Protein AF-A0A9P7AS11-F1 (afdb_monomer)

Secondary structure (DSSP, 8-state):
-HHHHHHHHHHHHHHHHHHHHHHHHHSPPPP-TT--SPPS-HHHHHH-GGGGTPPP------HHHHHHHHHHH--TT-TTS-SS-HHHHHHHHHHHHHTT-PPP-TTTHHHHHHHHHHHHHHHTTSS-THHHHHS---PPP-------GGGTT--S------

Foldseek 3Di:
DVLLCLLQPVVVVVVVVVVVVVVQQQDWDPDDPPDPAFGDRNVVCVVCVVVGPDDDPDDDDDVVVVVVVCVVPPNPPDCVPVSDPPVVVVVLVVQCVVVVVDDDDPVCSVVSSVSSVVVVVVVCVPPDPPVVVVVPDPPPDPPPPPPDPVPPPDDPDPDPDD

Structure (mmCIF, N/CA/C/O backbone):
data_AF-A0A9P7AS11-F1
#
_entry.id   AF-A0A9P7AS11-F1
#
loop_
_atom_site.group_PDB
_atom_site.id
_atom_site.type_symbol
_atom_site.label_atom_id
_atom_site.label_alt_id
_atom_site.label_comp_id
_atom_site.label_asym_id
_atom_site.label_entity_id
_atom_site.label_seq_id
_atom_site.pdbx_PDB_ins_code
_atom_site.Cartn_x
_atom_site.Cartn_y
_atom_site.Cartn_z
_atom_site.occupancy
_atom_site.B_iso_or_equiv
_atom_site.auth_seq_id
_atom_site.auth_comp_id
_atom_site.auth_asym_id
_atom_site.auth_atom_id
_atom_site.pdbx_PDB_model_num
ATOM 1 N N . THR A 1 1 ? -12.913 6.065 14.992 1.00 54.09 1 THR A N 1
ATOM 2 C CA . THR A 1 1 ? -13.175 5.133 13.881 1.00 54.09 1 THR A CA 1
ATOM 3 C C . THR A 1 1 ? -12.149 5.228 12.759 1.00 54.09 1 THR A C 1
ATOM 5 O O . THR A 1 1 ? -11.859 4.192 12.175 1.00 54.09 1 THR A O 1
ATOM 8 N N . SER A 1 2 ? -11.552 6.400 12.488 1.00 74.81 2 SER A N 1
ATOM 9 C CA . SER A 1 2 ? -10.567 6.592 11.403 1.00 74.81 2 SER A CA 1
ATOM 10 C C . SER A 1 2 ? -9.267 5.772 11.554 1.00 74.81 2 SER A C 1
ATOM 12 O O . SER A 1 2 ? -8.857 5.121 10.599 1.00 74.81 2 SER A O 1
ATOM 14 N N . TYR A 1 3 ? -8.649 5.707 12.745 1.00 84.75 3 TYR A N 1
ATOM 15 C CA . TYR A 1 3 ? -7.336 5.048 12.908 1.00 84.75 3 TYR A CA 1
ATOM 16 C C . TYR A 1 3 ? -7.355 3.522 12.775 1.00 84.75 3 TYR A C 1
ATOM 18 O O . TYR A 1 3 ? -6.501 2.982 12.083 1.00 84.75 3 TYR A O 1
ATOM 26 N N . VAL A 1 4 ? -8.359 2.828 13.334 1.00 86.12 4 VAL A N 1
ATOM 27 C CA . VAL A 1 4 ? -8.524 1.367 13.141 1.00 86.12 4 VAL A CA 1
ATOM 28 C C . VAL A 1 4 ? -8.619 1.039 11.648 1.00 86.12 4 VAL A C 1
ATOM 30 O O . VAL A 1 4 ? -8.038 0.067 11.175 1.00 86.12 4 VAL A O 1
ATOM 33 N N . PHE A 1 5 ? -9.346 1.876 10.898 1.00 88.19 5 PHE A N 1
ATOM 34 C CA . PHE A 1 5 ? -9.490 1.700 9.461 1.00 88.19 5 PHE A CA 1
ATOM 35 C C . PHE A 1 5 ? -8.171 1.964 8.736 1.00 88.19 5 PHE A C 1
ATOM 37 O O . PHE A 1 5 ? -7.758 1.121 7.954 1.00 88.19 5 PHE A O 1
ATOM 44 N N . ARG A 1 6 ? -7.484 3.082 9.006 1.00 88.69 6 ARG A N 1
ATOM 45 C CA . ARG A 1 6 ? -6.186 3.403 8.379 1.00 88.69 6 ARG A CA 1
ATOM 46 C C . ARG A 1 6 ? -5.150 2.306 8.627 1.00 88.69 6 ARG A C 1
ATOM 48 O O . ARG A 1 6 ? -4.523 1.850 7.678 1.00 88.69 6 ARG A O 1
ATOM 55 N N . TRP A 1 7 ? -5.049 1.845 9.871 1.00 90.88 7 TRP A N 1
ATOM 56 C CA . TRP A 1 7 ? -4.120 0.800 10.292 1.00 90.88 7 TRP A CA 1
ATOM 57 C C . TRP A 1 7 ? -4.336 -0.529 9.560 1.00 90.88 7 TRP A C 1
ATOM 59 O O . TRP A 1 7 ? -3.380 -1.157 9.124 1.00 90.88 7 TRP A O 1
ATOM 69 N N . LEU A 1 8 ? -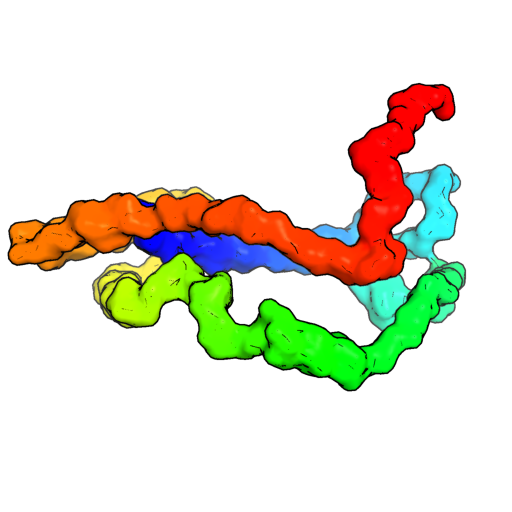5.593 -0.946 9.374 1.00 90.44 8 LEU A N 1
ATOM 70 C CA . LEU A 1 8 ? -5.907 -2.219 8.721 1.00 90.44 8 LEU A CA 1
ATOM 71 C C . LEU A 1 8 ? -5.969 -2.106 7.189 1.00 90.44 8 LEU A C 1
ATOM 73 O O . LEU A 1 8 ? -5.511 -2.992 6.471 1.00 90.44 8 LEU A O 1
ATOM 77 N N . ALA A 1 9 ? -6.575 -1.033 6.676 1.00 89.69 9 ALA A N 1
ATOM 78 C CA . ALA A 1 9 ? -6.885 -0.871 5.260 1.00 89.69 9 ALA A CA 1
ATOM 79 C C . ALA A 1 9 ? -5.669 -0.483 4.429 1.00 89.69 9 ALA A C 1
ATOM 81 O O . ALA A 1 9 ? -5.520 -1.009 3.331 1.00 89.69 9 ALA A O 1
ATOM 82 N N . ILE A 1 10 ? -4.820 0.430 4.914 1.00 90.88 10 ILE A N 1
ATOM 83 C CA . ILE A 1 10 ? -3.705 0.949 4.112 1.00 90.88 10 ILE A CA 1
ATOM 84 C C . ILE A 1 10 ? -2.696 -0.165 3.794 1.00 90.88 10 ILE A C 1
ATOM 86 O O . ILE A 1 10 ? -2.449 -0.372 2.604 1.00 90.88 10 ILE A O 1
ATOM 90 N N . PRO A 1 11 ? -2.192 -0.953 4.769 1.00 91.69 11 PRO A N 1
ATOM 91 C CA . PRO A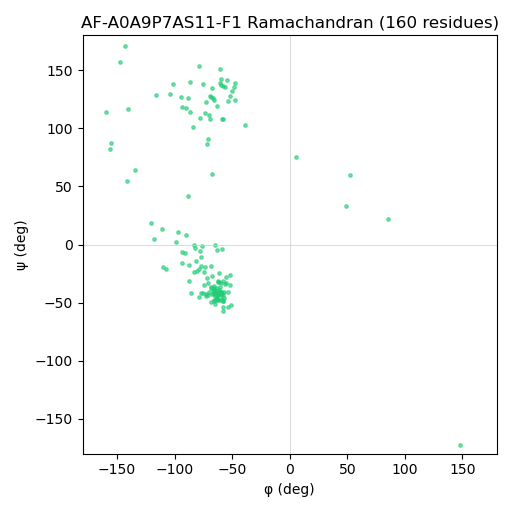 1 11 ? -1.258 -2.040 4.468 1.00 91.69 11 PRO A CA 1
ATOM 92 C C . PRO A 1 11 ? -1.882 -3.130 3.591 1.00 91.69 11 PRO A C 1
ATOM 94 O O . PRO A 1 11 ? -1.233 -3.653 2.687 1.00 91.69 11 PRO A O 1
ATOM 97 N N . TRP A 1 12 ? -3.162 -3.452 3.814 1.00 92.81 12 TRP A N 1
ATOM 98 C CA . TRP A 1 12 ? -3.879 -4.421 2.983 1.00 92.81 12 TRP A CA 1
ATOM 99 C C . TRP A 1 12 ? -4.021 -3.940 1.530 1.00 92.81 12 TRP A C 1
ATOM 101 O O . TRP A 1 12 ? -3.702 -4.682 0.601 1.00 92.81 12 TRP A O 1
ATOM 111 N N . LEU A 1 13 ? -4.439 -2.688 1.320 1.00 92.75 13 LEU A N 1
ATOM 112 C CA . LEU A 1 13 ? -4.550 -2.091 -0.011 1.00 92.75 13 LEU A CA 1
ATOM 113 C C . LEU A 1 13 ? -3.191 -2.001 -0.704 1.00 92.75 13 LEU A C 1
ATOM 115 O O . LEU A 1 13 ? -3.105 -2.303 -1.891 1.00 92.75 13 LEU A O 1
ATOM 119 N N . GLN A 1 14 ? -2.135 -1.619 0.018 1.00 93.56 14 GLN A N 1
ATOM 120 C CA . GLN A 1 14 ? -0.771 -1.606 -0.513 1.00 93.56 14 GLN A CA 1
ATOM 121 C C . GLN A 1 14 ? -0.360 -3.000 -0.999 1.00 93.56 14 GLN A C 1
ATOM 123 O O . GLN A 1 14 ? 0.036 -3.138 -2.153 1.00 93.56 14 GLN A O 1
ATOM 128 N N . ALA A 1 15 ? -0.563 -4.045 -0.191 1.00 92.75 15 ALA A N 1
ATOM 129 C CA . ALA A 1 15 ? -0.243 -5.417 -0.583 1.00 92.75 15 ALA A CA 1
ATOM 130 C C . ALA A 1 15 ? -1.021 -5.884 -1.831 1.00 92.75 15 ALA A C 1
ATOM 132 O O . ALA A 1 15 ? -0.452 -6.524 -2.720 1.00 92.75 15 ALA A O 1
ATOM 133 N N . GLU A 1 16 ? -2.309 -5.543 -1.943 1.00 92.81 16 GLU A N 1
ATOM 134 C CA . GLU A 1 16 ? -3.124 -5.850 -3.128 1.00 92.81 16 GLU A CA 1
ATOM 135 C C . GLU A 1 16 ? -2.651 -5.094 -4.378 1.00 92.81 16 GLU A C 1
ATOM 137 O O . GLU A 1 16 ? -2.565 -5.667 -5.472 1.00 92.81 16 GLU A O 1
ATOM 142 N N . LEU A 1 17 ? -2.312 -3.811 -4.228 1.00 94.38 17 LEU A N 1
ATOM 143 C CA . LEU A 1 17 ? -1.780 -2.984 -5.309 1.00 94.38 17 LEU A CA 1
ATOM 144 C C . LEU A 1 17 ? -0.411 -3.479 -5.770 1.00 94.38 17 LEU A C 1
ATOM 146 O O . LEU A 1 17 ? -0.181 -3.561 -6.977 1.00 94.38 17 LEU A O 1
ATOM 150 N N . ASP A 1 18 ? 0.459 -3.886 -4.851 1.00 94.25 18 ASP A N 1
ATOM 151 C CA . ASP A 1 18 ? 1.764 -4.465 -5.162 1.00 94.25 18 ASP A CA 1
ATOM 152 C C . ASP A 1 18 ? 1.614 -5.798 -5.897 1.00 94.25 18 ASP A C 1
ATOM 154 O O . ASP A 1 18 ? 2.238 -6.022 -6.941 1.00 94.25 18 ASP A O 1
ATOM 158 N N . ALA A 1 19 ? 0.710 -6.666 -5.432 1.00 93.12 19 ALA A N 1
ATOM 159 C CA . ALA A 1 19 ? 0.384 -7.914 -6.113 1.00 93.12 19 ALA A CA 1
ATOM 160 C C . ALA A 1 19 ? -0.196 -7.662 -7.516 1.00 93.12 19 ALA A C 1
ATOM 162 O O . ALA A 1 19 ? 0.111 -8.382 -8.477 1.00 93.12 19 ALA A O 1
ATOM 163 N N . TRP A 1 20 ? -1.035 -6.639 -7.677 1.00 93.44 20 TRP A N 1
ATOM 164 C CA . TRP A 1 20 ? -1.539 -6.221 -8.981 1.00 93.44 20 TRP A CA 1
ATOM 165 C C . TRP A 1 20 ? -0.424 -5.682 -9.879 1.00 93.44 20 TRP A C 1
ATOM 167 O O . TRP A 1 20 ? -0.309 -6.132 -11.020 1.00 93.44 20 TRP A O 1
ATOM 177 N N . ALA A 1 21 ? 0.423 -4.782 -9.381 1.00 93.38 21 ALA A N 1
ATOM 178 C CA . ALA A 1 21 ? 1.528 -4.191 -10.125 1.00 93.38 21 ALA A CA 1
ATOM 179 C C . ALA A 1 21 ? 2.500 -5.277 -10.592 1.00 93.38 21 ALA A C 1
ATOM 181 O O . ALA A 1 21 ? 2.875 -5.319 -11.766 1.00 93.38 21 ALA A O 1
ATOM 182 N N . HIS A 1 22 ? 2.825 -6.228 -9.715 1.00 93.69 22 HIS A N 1
ATOM 183 C CA . HIS A 1 22 ? 3.633 -7.390 -10.050 1.00 93.69 22 HIS A CA 1
ATOM 184 C C . HIS A 1 22 ? 3.001 -8.201 -11.187 1.00 93.69 22 HIS A C 1
ATOM 186 O O . HIS A 1 22 ? 3.644 -8.418 -12.217 1.00 93.69 22 HIS A O 1
ATOM 192 N N . ARG A 1 23 ? 1.726 -8.598 -11.061 1.00 92.38 23 ARG A N 1
ATOM 193 C CA . ARG A 1 23 ? 1.001 -9.326 -12.120 1.00 92.38 23 ARG A CA 1
ATOM 194 C C . ARG A 1 23 ? 0.955 -8.536 -13.425 1.00 92.38 23 ARG A C 1
ATOM 196 O O . ARG A 1 23 ? 1.163 -9.099 -14.498 1.00 92.38 23 ARG A O 1
ATOM 203 N N . ARG A 1 24 ? 0.684 -7.235 -13.361 1.00 90.81 24 ARG A N 1
ATOM 204 C CA . ARG A 1 24 ? 0.562 -6.365 -14.533 1.00 90.81 24 ARG A CA 1
ATOM 205 C C . ARG A 1 24 ? 1.888 -6.220 -15.274 1.00 90.81 24 ARG A C 1
ATOM 207 O O . ARG A 1 24 ? 1.876 -6.217 -16.506 1.00 90.81 24 ARG A O 1
ATOM 214 N N . ASN A 1 25 ? 2.993 -6.134 -14.538 1.00 90.88 25 ASN A N 1
ATOM 215 C CA . ASN A 1 25 ? 4.346 -5.994 -15.074 1.00 90.88 25 ASN A CA 1
ATOM 216 C C . ASN A 1 25 ? 4.936 -7.317 -15.582 1.00 90.88 25 ASN A C 1
ATOM 218 O O . ASN A 1 25 ? 5.834 -7.284 -16.423 1.00 90.88 25 ASN A O 1
ATOM 222 N N . HIS A 1 26 ? 4.419 -8.461 -15.120 1.00 91.06 26 HIS A N 1
ATOM 223 C CA . HIS A 1 26 ? 4.824 -9.800 -15.570 1.00 91.06 26 HIS A CA 1
ATOM 224 C C . HIS A 1 26 ? 3.966 -10.371 -16.705 1.00 91.06 26 HIS A C 1
ATOM 226 O O . HIS A 1 26 ? 4.316 -11.398 -17.279 1.00 91.06 26 HIS A O 1
ATOM 232 N N . ASN A 1 27 ? 2.879 -9.697 -17.080 1.00 87.38 27 ASN A N 1
ATOM 233 C CA . ASN A 1 27 ? 2.047 -10.096 -18.208 1.00 87.38 27 ASN A CA 1
ATOM 234 C C . ASN A 1 27 ? 2.331 -9.240 -19.444 1.00 87.38 27 ASN A C 1
ATOM 236 O O . ASN A 1 27 ? 2.457 -8.015 -19.369 1.00 87.38 27 ASN A O 1
ATOM 240 N N . ALA A 1 28 ? 2.389 -9.891 -20.607 1.00 81.38 28 ALA A N 1
ATOM 241 C CA . ALA A 1 28 ? 2.565 -9.200 -21.875 1.00 81.38 28 ALA A CA 1
ATOM 242 C C . ALA A 1 28 ? 1.316 -8.345 -22.182 1.00 81.38 28 ALA A C 1
ATOM 244 O O . ALA A 1 28 ? 0.198 -8.872 -22.191 1.00 81.38 28 ALA A O 1
ATOM 245 N N . PRO A 1 29 ? 1.463 -7.034 -22.449 1.00 80.69 29 PRO A N 1
ATOM 246 C CA . PRO A 1 29 ? 0.368 -6.211 -22.935 1.00 80.69 29 PRO A CA 1
ATOM 247 C C . PRO A 1 29 ? -0.140 -6.761 -24.268 1.00 80.69 29 PRO A C 1
ATOM 249 O O . PRO A 1 29 ? 0.627 -7.326 -25.052 1.00 80.69 29 PRO A O 1
ATOM 252 N N . ARG A 1 30 ? -1.426 -6.546 -24.564 1.00 81.00 30 ARG A N 1
ATOM 253 C CA . ARG A 1 30 ? -1.955 -6.854 -25.895 1.00 81.00 30 ARG A CA 1
ATOM 254 C C . ARG A 1 30 ? -1.145 -6.104 -26.951 1.00 81.00 30 ARG A C 1
ATOM 256 O O . ARG A 1 30 ? -0.834 -4.925 -26.787 1.00 81.00 30 ARG A O 1
ATOM 263 N N . ARG A 1 31 ? -0.803 -6.814 -28.025 1.00 76.19 31 ARG A N 1
ATOM 264 C CA . ARG A 1 31 ? -0.060 -6.252 -29.149 1.00 76.19 31 ARG A CA 1
ATOM 265 C C . ARG A 1 31 ? -0.911 -5.193 -29.842 1.00 76.19 31 ARG A C 1
ATOM 267 O O . ARG A 1 31 ? -2.007 -5.491 -30.307 1.00 76.19 31 ARG A O 1
ATOM 274 N N . ASP A 1 32 ? -0.356 -3.995 -29.948 1.00 79.94 32 ASP A N 1
ATOM 275 C CA . ASP A 1 32 ? -0.919 -2.878 -30.697 1.00 79.94 32 ASP A CA 1
ATOM 276 C C . ASP A 1 32 ? 0.036 -2.537 -31.844 1.00 79.94 32 ASP A C 1
ATOM 278 O O . ASP A 1 32 ? 1.237 -2.389 -31.625 1.00 79.94 32 ASP A O 1
ATOM 282 N N . LYS A 1 33 ? -0.495 -2.461 -33.069 1.00 80.00 33 LYS A N 1
ATOM 283 C CA . LYS A 1 33 ? 0.281 -2.187 -34.288 1.00 80.00 33 LYS A CA 1
ATOM 284 C C . LYS A 1 33 ? 0.658 -0.709 -34.426 1.00 80.00 33 LYS A C 1
ATOM 286 O O . LYS A 1 33 ? 1.574 -0.406 -35.178 1.00 80.00 33 LYS A O 1
ATOM 291 N N . ASN A 1 34 ? -0.022 0.184 -33.707 1.00 83.12 34 ASN A N 1
ATOM 292 C CA . ASN A 1 34 ? 0.222 1.627 -33.752 1.00 83.12 34 ASN A CA 1
ATOM 293 C C . ASN A 1 34 ? 1.246 2.081 -32.701 1.00 83.12 34 ASN A C 1
ATOM 295 O O . ASN A 1 34 ? 1.647 3.243 -32.676 1.00 83.12 34 ASN A O 1
ATOM 299 N N . LYS A 1 35 ? 1.662 1.180 -31.805 1.00 76.75 35 LYS A N 1
ATOM 300 C CA . LYS A 1 35 ? 2.533 1.502 -30.679 1.00 76.75 35 LYS A CA 1
ATOM 301 C C . LYS A 1 35 ? 3.997 1.265 -31.051 1.00 76.75 35 LYS A C 1
ATOM 303 O O . LYS A 1 35 ? 4.397 0.131 -31.272 1.00 76.75 35 LYS A O 1
ATOM 308 N N . ILE A 1 36 ? 4.796 2.330 -31.021 1.00 75.50 36 ILE A N 1
ATOM 309 C CA . ILE A 1 36 ? 6.253 2.304 -31.271 1.00 75.50 36 ILE A CA 1
ATOM 310 C C . ILE A 1 36 ? 7.090 1.796 -30.081 1.00 75.50 36 ILE A C 1
ATOM 312 O O . ILE A 1 36 ? 8.306 1.679 -30.180 1.00 75.50 36 ILE A O 1
ATOM 316 N N . LEU A 1 37 ? 6.457 1.541 -28.931 1.00 75.94 37 LEU A N 1
ATOM 317 C CA . LEU A 1 37 ? 7.144 1.106 -27.713 1.00 75.94 37 LEU A CA 1
ATOM 318 C C . LEU A 1 37 ? 7.490 -0.393 -27.764 1.00 75.94 37 LEU A C 1
ATOM 320 O O . LEU A 1 37 ? 6.740 -1.160 -28.373 1.00 75.94 37 LEU A O 1
ATOM 324 N N . PRO A 1 38 ? 8.544 -0.828 -27.044 1.00 75.75 38 PRO A N 1
ATOM 325 C CA . PRO A 1 38 ? 8.963 -2.225 -26.997 1.00 75.75 38 PRO A CA 1
ATOM 326 C C . PRO A 1 38 ? 7.810 -3.185 -26.676 1.00 75.75 38 PRO A C 1
ATOM 328 O O . PRO A 1 38 ? 7.027 -2.968 -25.743 1.00 75.75 38 PRO A O 1
ATOM 331 N N . HIS A 1 39 ? 7.705 -4.258 -27.460 1.00 80.06 39 HIS A N 1
ATOM 332 C CA . HIS A 1 39 ? 6.681 -5.286 -27.295 1.00 80.06 39 HIS A CA 1
ATOM 333 C C . HIS A 1 39 ? 7.213 -6.443 -26.452 1.00 80.06 39 HIS A C 1
ATOM 335 O O . HIS A 1 39 ? 8.233 -7.038 -26.782 1.00 80.06 39 HIS A O 1
ATOM 341 N N . GLY A 1 40 ? 6.496 -6.802 -25.390 1.00 84.19 40 GLY A N 1
ATOM 342 C CA . GLY A 1 40 ? 6.900 -7.884 -24.497 1.00 84.19 40 GLY A CA 1
ATOM 343 C C . GLY A 1 40 ? 6.460 -7.635 -23.063 1.00 84.19 40 GLY A C 1
ATOM 344 O O . GLY A 1 40 ? 5.704 -6.704 -22.780 1.00 84.19 40 GLY A O 1
ATOM 345 N N . ILE A 1 41 ? 6.923 -8.490 -22.158 1.00 88.38 41 ILE A N 1
ATOM 346 C CA . ILE A 1 41 ? 6.637 -8.377 -20.728 1.00 88.38 41 ILE A CA 1
ATOM 347 C C . ILE A 1 41 ? 7.440 -7.193 -20.158 1.00 88.38 41 ILE A C 1
ATOM 349 O O . ILE A 1 41 ? 8.670 -7.214 -20.265 1.00 88.38 41 ILE A O 1
ATOM 353 N N . PRO A 1 42 ? 6.795 -6.183 -19.538 1.00 89.00 42 PRO A N 1
ATOM 354 C CA . PRO A 1 42 ? 7.474 -4.990 -19.032 1.00 89.00 42 PRO A CA 1
ATOM 355 C C . PRO A 1 42 ? 8.650 -5.291 -18.100 1.00 89.00 42 PRO A C 1
ATOM 357 O O . PRO A 1 42 ? 9.701 -4.670 -18.232 1.00 89.00 42 PRO A O 1
ATOM 360 N N . ALA A 1 43 ? 8.505 -6.270 -17.202 1.00 89.94 43 ALA A N 1
ATOM 361 C CA . ALA A 1 43 ? 9.575 -6.679 -16.294 1.00 89.94 43 ALA A CA 1
ATOM 362 C C . ALA A 1 43 ? 10.822 -7.192 -17.043 1.00 89.94 43 ALA A C 1
ATOM 364 O O . ALA A 1 43 ? 11.943 -6.831 -16.689 1.00 89.94 43 ALA A O 1
ATOM 365 N N . ILE A 1 44 ? 10.634 -7.966 -18.119 1.00 89.50 44 ILE A N 1
ATOM 366 C CA . ILE A 1 44 ? 11.736 -8.503 -18.933 1.00 89.50 44 ILE A CA 1
ATOM 367 C C . ILE A 1 44 ? 12.380 -7.391 -19.761 1.00 89.50 44 ILE A C 1
ATOM 369 O O . ILE A 1 44 ? 13.601 -7.281 -19.778 1.00 89.50 44 ILE A O 1
ATOM 373 N N . ILE A 1 45 ? 11.573 -6.524 -20.383 1.00 87.75 45 ILE A N 1
ATOM 374 C CA . ILE A 1 45 ? 12.073 -5.365 -21.139 1.00 87.75 45 ILE A CA 1
ATOM 375 C C . ILE A 1 45 ? 12.905 -4.454 -20.229 1.00 87.75 45 ILE A C 1
ATOM 377 O O . ILE A 1 45 ? 13.970 -3.994 -20.626 1.00 87.75 45 ILE A O 1
ATOM 381 N N . ARG A 1 46 ? 12.453 -4.219 -18.989 1.00 86.31 46 ARG A N 1
ATOM 382 C CA . ARG A 1 46 ? 13.192 -3.424 -18.000 1.00 86.31 46 ARG A CA 1
ATOM 383 C C . ARG A 1 46 ? 14.523 -4.070 -17.615 1.00 86.31 46 ARG A C 1
ATOM 385 O O . ARG A 1 46 ? 15.508 -3.353 -17.473 1.00 86.31 46 ARG A O 1
ATOM 392 N N . ALA A 1 47 ? 14.550 -5.388 -17.423 1.00 89.12 47 ALA A N 1
ATOM 393 C CA . ALA A 1 47 ? 15.759 -6.116 -17.036 1.00 89.12 47 ALA A CA 1
ATOM 394 C C . ALA A 1 47 ? 16.761 -6.266 -18.192 1.00 89.12 47 ALA A C 1
ATOM 396 O O . ALA A 1 47 ? 17.970 -6.248 -17.969 1.00 89.12 47 ALA A O 1
ATOM 397 N N . LYS A 1 48 ? 16.268 -6.416 -19.427 1.00 87.94 48 LYS A N 1
ATOM 398 C CA . LYS A 1 48 ? 17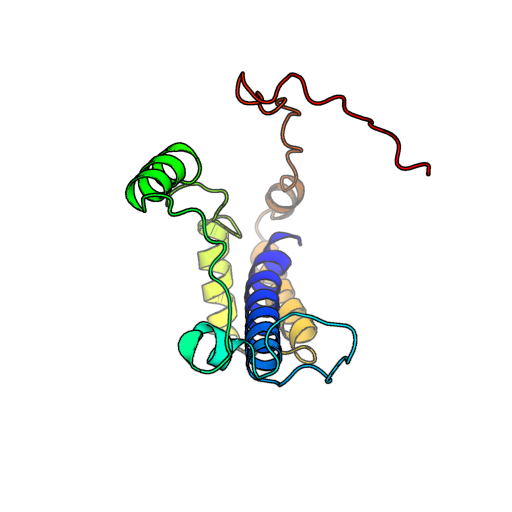.074 -6.678 -20.625 1.00 87.94 48 LYS A CA 1
ATOM 399 C C . LYS A 1 48 ? 16.662 -5.795 -21.809 1.00 87.94 48 LYS A C 1
ATOM 401 O O . LYS A 1 48 ? 16.235 -6.307 -22.841 1.00 87.94 48 LYS A O 1
ATOM 406 N N . PRO A 1 49 ? 16.824 -4.467 -21.706 1.00 85.81 49 PRO A N 1
ATOM 407 C CA . PRO A 1 49 ? 16.382 -3.534 -22.746 1.00 85.81 49 PRO A CA 1
ATOM 408 C C . PRO A 1 49 ? 17.041 -3.792 -24.114 1.00 85.81 49 PRO A C 1
ATOM 410 O O . PRO A 1 49 ? 16.403 -3.662 -25.159 1.00 85.81 49 PRO A O 1
ATOM 413 N N . HIS A 1 50 ? 18.300 -4.245 -24.110 1.00 85.44 50 HIS A N 1
ATOM 414 C CA . HIS A 1 50 ? 19.075 -4.540 -25.319 1.00 85.44 50 HIS A CA 1
ATOM 415 C C . HIS A 1 50 ? 18.473 -5.652 -26.197 1.00 85.44 50 HIS A C 1
ATOM 417 O O . HIS A 1 50 ? 18.705 -5.653 -27.401 1.00 85.44 50 HIS A O 1
ATOM 423 N N . GLU A 1 51 ? 17.672 -6.567 -25.636 1.00 87.00 51 GLU A N 1
ATOM 424 C CA . GLU A 1 51 ? 17.001 -7.631 -26.400 1.00 87.00 51 GLU A CA 1
ATOM 425 C C . GLU A 1 51 ? 15.763 -7.117 -27.172 1.00 87.00 51 GLU A C 1
ATOM 427 O O . GLU A 1 51 ? 15.236 -7.824 -28.029 1.00 87.00 51 GLU A O 1
ATOM 432 N N . PHE A 1 52 ? 15.298 -5.886 -26.908 1.00 82.56 52 PHE A N 1
ATOM 433 C CA . PHE A 1 52 ? 14.029 -5.350 -27.428 1.00 82.56 52 PHE A CA 1
ATOM 434 C C . PHE A 1 52 ? 14.173 -4.075 -28.276 1.00 82.56 52 PHE A C 1
ATOM 436 O O . PHE A 1 52 ? 13.184 -3.366 -28.469 1.00 82.56 52 PHE A O 1
ATOM 443 N N . ASN A 1 53 ? 15.375 -3.765 -28.783 1.00 78.06 53 ASN A N 1
ATOM 444 C CA . ASN A 1 53 ? 15.658 -2.548 -29.567 1.00 78.06 53 ASN A CA 1
ATOM 445 C C . ASN A 1 53 ? 15.135 -1.256 -28.902 1.00 78.06 53 ASN A C 1
ATOM 447 O O . ASN A 1 53 ? 14.687 -0.329 -29.579 1.00 78.06 53 ASN A O 1
ATOM 451 N N . SER A 1 54 ? 15.141 -1.195 -27.567 1.00 76.56 54 SER A N 1
ATOM 452 C CA . SER A 1 54 ? 14.667 -0.023 -26.835 1.00 76.56 54 SER A CA 1
ATOM 453 C C . SER A 1 54 ? 15.688 1.110 -26.898 1.00 76.56 54 SER A C 1
ATOM 455 O O . SER A 1 54 ? 16.881 0.876 -26.706 1.00 76.56 54 SER A O 1
ATOM 457 N N . LEU A 1 55 ? 15.211 2.337 -27.086 1.00 78.81 55 LEU A N 1
ATOM 458 C CA . LEU A 1 55 ? 16.021 3.547 -26.963 1.00 78.81 55 LEU A CA 1
ATOM 459 C C . LEU A 1 55 ? 16.038 4.018 -25.503 1.00 78.81 55 LEU A C 1
ATOM 461 O O . LEU A 1 55 ? 15.008 3.960 -24.826 1.00 78.81 55 LEU A O 1
ATOM 465 N N . ASP A 1 56 ? 17.195 4.480 -25.028 1.00 79.38 56 ASP A N 1
ATOM 466 C CA . ASP A 1 56 ? 17.315 5.082 -23.701 1.00 79.38 56 ASP A CA 1
ATOM 467 C C . ASP A 1 56 ? 17.083 6.594 -23.789 1.00 79.38 56 ASP A C 1
ATOM 469 O O . ASP A 1 56 ? 17.820 7.311 -24.462 1.00 79.38 56 ASP A O 1
ATOM 473 N N . PHE A 1 57 ? 16.038 7.064 -23.112 1.00 81.50 57 PHE A N 1
ATOM 474 C CA . PHE A 1 57 ? 15.688 8.483 -23.003 1.00 81.50 57 PHE A CA 1
ATOM 475 C C . PHE A 1 57 ? 15.901 9.016 -21.581 1.00 81.50 57 PHE A C 1
ATOM 477 O O . PHE A 1 57 ? 15.377 10.073 -21.229 1.00 81.50 57 PHE A O 1
ATOM 484 N N . LYS A 1 58 ? 16.609 8.273 -20.722 1.00 82.12 58 LYS A N 1
ATOM 485 C CA . LYS A 1 58 ? 16.853 8.692 -19.343 1.00 82.12 58 LYS A CA 1
ATOM 486 C C . LYS A 1 58 ? 17.755 9.918 -19.305 1.00 82.12 58 LYS A C 1
ATOM 488 O O . LYS A 1 58 ? 18.805 9.960 -19.940 1.00 82.12 58 LYS A O 1
ATOM 493 N N . VAL A 1 59 ? 17.371 10.878 -18.474 1.00 86.50 59 VAL A N 1
ATOM 494 C CA . VAL A 1 59 ? 18.268 11.940 -18.024 1.00 86.50 59 VAL A CA 1
ATOM 495 C C . VAL A 1 59 ? 19.001 11.400 -16.793 1.00 86.50 59 VAL A C 1
ATOM 497 O O . VAL A 1 59 ? 18.340 11.109 -15.793 1.00 86.50 59 VAL A O 1
ATOM 500 N N . PRO A 1 60 ? 20.329 11.185 -16.848 1.00 83.75 60 PRO A N 1
ATOM 501 C CA . PRO A 1 60 ? 21.070 10.678 -15.704 1.00 83.75 60 PRO A CA 1
ATOM 502 C C . PRO A 1 60 ? 21.138 11.764 -14.629 1.00 83.75 60 PRO A C 1
ATOM 504 O O . PRO A 1 60 ? 21.799 12.785 -14.802 1.00 83.75 60 PRO A O 1
ATOM 507 N N . VAL A 1 61 ? 20.443 11.536 -13.520 1.00 87.81 61 VAL A N 1
ATOM 508 C CA . VAL A 1 61 ? 20.514 12.379 -12.324 1.00 87.81 61 VAL A CA 1
ATOM 509 C C . VAL A 1 61 ? 21.359 11.639 -11.279 1.00 87.81 61 VAL A C 1
ATOM 511 O O . VAL A 1 61 ? 21.100 10.454 -11.047 1.00 87.81 61 VAL A O 1
ATOM 514 N N . PRO A 1 62 ? 22.383 12.275 -10.677 1.00 92.31 62 PRO A N 1
ATOM 515 C CA . PRO A 1 62 ? 23.192 11.650 -9.632 1.00 92.31 62 PRO A CA 1
ATOM 516 C C . PRO A 1 62 ? 22.335 11.199 -8.444 1.00 92.31 62 PRO A C 1
ATOM 518 O O . PRO A 1 62 ? 21.496 11.962 -7.975 1.00 92.31 62 PRO A O 1
ATOM 521 N N . SER A 1 63 ? 22.575 9.990 -7.923 1.00 88.50 63 SER A N 1
ATOM 522 C CA . SER A 1 63 ? 21.838 9.468 -6.759 1.00 88.50 63 SER A CA 1
ATOM 523 C C . SER A 1 63 ? 22.014 10.339 -5.517 1.00 88.50 63 SER A C 1
ATOM 525 O O . SER A 1 63 ? 21.044 10.578 -4.814 1.00 88.50 63 SER A O 1
ATOM 527 N N . ALA A 1 64 ? 23.211 10.902 -5.327 1.00 91.56 64 ALA A N 1
ATOM 528 C CA . ALA A 1 64 ? 23.509 11.805 -4.217 1.00 91.56 64 ALA A CA 1
ATOM 529 C C . ALA A 1 64 ? 22.551 13.008 -4.149 1.00 91.56 64 ALA A C 1
ATOM 531 O O . ALA A 1 64 ? 22.206 13.449 -3.062 1.00 91.56 64 ALA A O 1
ATOM 532 N N . LEU A 1 65 ? 22.068 13.501 -5.298 1.00 90.75 65 LEU A N 1
ATOM 533 C CA . LEU A 1 65 ? 21.093 14.591 -5.322 1.00 90.75 65 LEU A CA 1
ATOM 534 C C . LEU A 1 65 ? 19.734 14.144 -4.765 1.00 90.75 65 LEU A C 1
ATOM 536 O O . LEU A 1 65 ? 19.061 14.924 -4.102 1.00 90.75 65 LEU A O 1
ATOM 540 N N . PHE A 1 66 ? 19.323 12.901 -5.033 1.00 89.00 66 PHE A N 1
ATOM 541 C CA . PHE A 1 66 ? 18.102 12.353 -4.445 1.00 89.00 66 PHE A CA 1
ATOM 542 C C . PHE A 1 66 ? 18.256 12.166 -2.940 1.00 89.00 66 PHE A C 1
ATOM 544 O O . PHE A 1 66 ? 17.353 12.569 -2.221 1.00 89.00 66 PHE A O 1
ATOM 551 N N . ASP A 1 67 ? 19.399 11.656 -2.477 1.00 90.00 67 ASP A N 1
ATOM 552 C CA . ASP A 1 67 ? 19.672 11.481 -1.045 1.00 90.00 67 ASP A CA 1
ATOM 553 C C . ASP A 1 67 ? 19.639 12.833 -0.302 1.00 90.00 67 ASP A C 1
ATOM 555 O O . ASP A 1 67 ? 19.054 12.953 0.773 1.00 90.00 67 ASP A O 1
ATOM 559 N N . GLU A 1 68 ? 20.222 13.881 -0.898 1.00 91.81 68 GLU A N 1
ATOM 560 C CA . GLU A 1 68 ? 20.189 15.248 -0.362 1.00 91.81 68 GLU A CA 1
ATOM 561 C C . GLU A 1 68 ? 18.760 15.808 -0.302 1.00 91.81 68 GLU A C 1
ATOM 563 O O . GLU A 1 68 ? 18.351 16.361 0.718 1.00 91.81 68 GLU A O 1
ATOM 568 N N . VAL A 1 69 ? 17.980 15.653 -1.375 1.00 89.81 69 VAL A N 1
ATOM 569 C CA . VAL A 1 69 ? 16.581 16.109 -1.438 1.00 89.81 69 V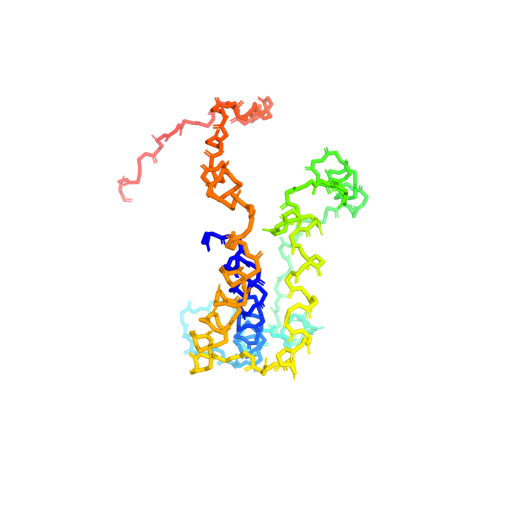AL A CA 1
ATOM 570 C C . VAL A 1 69 ? 15.707 15.322 -0.458 1.00 89.81 69 VAL A C 1
ATOM 572 O O . VAL A 1 69 ? 14.884 15.917 0.234 1.00 89.81 69 VAL A O 1
ATOM 575 N N . GLU A 1 70 ? 15.892 14.009 -0.347 1.00 89.38 70 GLU A N 1
ATOM 576 C CA . GLU A 1 70 ? 15.176 13.157 0.605 1.00 89.38 70 GLU A CA 1
ATOM 577 C C . GLU A 1 70 ? 15.486 13.570 2.047 1.00 89.38 70 GLU A C 1
ATOM 579 O O . GLU A 1 70 ? 14.564 13.763 2.833 1.00 89.38 70 GLU A O 1
ATOM 584 N N . ALA A 1 71 ? 16.750 13.846 2.379 1.00 88.94 71 ALA A N 1
ATOM 585 C CA . ALA A 1 71 ? 17.122 14.343 3.702 1.00 88.94 71 ALA A CA 1
ATOM 586 C C . ALA A 1 71 ? 16.496 15.711 4.040 1.00 88.94 71 ALA A C 1
ATOM 588 O O . ALA A 1 71 ? 16.208 15.981 5.206 1.00 88.94 71 ALA A O 1
ATOM 589 N N . ILE A 1 72 ? 16.285 16.575 3.040 1.00 89.94 72 ILE A N 1
ATOM 590 C CA . ILE A 1 72 ? 15.693 17.908 3.229 1.00 89.94 72 ILE A CA 1
ATOM 591 C C . ILE A 1 72 ? 14.168 17.834 3.370 1.00 89.94 72 ILE A C 1
ATOM 593 O O . ILE A 1 72 ? 13.604 18.501 4.235 1.00 89.94 72 ILE A O 1
ATOM 597 N N . TYR A 1 73 ? 13.498 17.064 2.510 1.00 86.75 73 TYR A N 1
ATOM 598 C CA . TYR A 1 73 ? 12.037 17.116 2.362 1.00 86.75 73 TYR A CA 1
ATOM 599 C C . TYR A 1 73 ? 11.299 15.907 2.940 1.00 86.75 73 TYR A C 1
ATOM 601 O O . TYR A 1 73 ? 10.104 16.000 3.211 1.00 86.75 73 TYR A O 1
ATOM 609 N N . ALA A 1 74 ? 11.974 14.775 3.109 1.00 88.44 74 ALA A N 1
ATOM 610 C CA . ALA A 1 74 ? 11.377 13.507 3.510 1.00 88.44 74 ALA A CA 1
ATOM 611 C C . ALA A 1 74 ? 12.284 12.736 4.493 1.00 88.44 74 ALA A C 1
ATOM 613 O O . ALA A 1 74 ? 12.620 11.580 4.232 1.00 88.44 74 ALA A O 1
ATOM 614 N N . PRO A 1 75 ? 12.696 13.342 5.627 1.00 88.56 75 PRO A N 1
ATOM 615 C CA . PRO A 1 75 ? 13.497 12.629 6.614 1.00 88.56 75 PRO A CA 1
ATOM 616 C C . PRO A 1 75 ? 12.729 11.408 7.136 1.00 88.56 75 PRO A C 1
ATOM 618 O O . PRO A 1 75 ? 11.518 11.474 7.340 1.00 88.56 75 PRO A O 1
ATOM 621 N N . SER A 1 76 ? 13.433 10.302 7.388 1.00 81.88 76 SER A N 1
ATOM 622 C CA . SER A 1 76 ? 12.829 9.021 7.802 1.00 81.88 76 SER A CA 1
ATOM 623 C C . SER A 1 76 ? 11.956 9.119 9.051 1.00 81.88 76 SER A C 1
ATOM 625 O O . SER A 1 76 ? 11.011 8.353 9.207 1.00 81.88 76 SER A O 1
ATOM 627 N N . ASP A 1 77 ? 12.267 10.076 9.921 1.00 84.69 77 ASP A N 1
ATOM 628 C CA . ASP A 1 77 ? 11.593 10.281 11.201 1.00 84.69 77 ASP A CA 1
ATOM 629 C C . ASP A 1 77 ? 10.391 11.236 11.075 1.00 84.69 77 ASP A C 1
ATOM 631 O O . ASP A 1 77 ? 9.825 11.676 12.077 1.00 84.69 77 ASP A O 1
ATOM 635 N N . HIS A 1 78 ? 10.004 11.611 9.849 1.00 82.62 78 HIS A N 1
ATOM 636 C CA . HIS A 1 78 ? 8.877 12.506 9.634 1.00 82.62 78 HIS A CA 1
ATOM 637 C C . HIS A 1 78 ? 7.557 11.794 9.989 1.00 82.62 78 HIS A C 1
ATOM 639 O O . HIS A 1 78 ? 7.231 10.774 9.378 1.00 82.62 78 HIS A O 1
ATOM 645 N N . PRO A 1 79 ? 6.697 12.380 10.845 1.00 78.88 79 PRO A N 1
ATOM 646 C CA . PRO A 1 79 ? 5.429 11.774 11.281 1.00 78.88 79 PRO A CA 1
ATOM 647 C C . PRO A 1 79 ? 4.396 11.579 10.157 1.00 78.88 79 PRO A C 1
ATOM 649 O O . PRO A 1 79 ? 3.304 11.078 10.391 1.00 78.88 79 PRO A O 1
ATOM 652 N N . VAL A 1 80 ? 4.720 11.976 8.921 1.00 81.12 80 VAL A N 1
ATOM 653 C CA . VAL A 1 80 ? 3.864 11.747 7.743 1.00 81.12 80 VAL A CA 1
ATOM 654 C C . VAL A 1 80 ? 3.918 10.284 7.310 1.00 81.12 80 VAL A C 1
ATOM 656 O O . VAL A 1 80 ? 2.990 9.794 6.669 1.00 81.12 80 VAL A O 1
ATOM 659 N N . PHE A 1 81 ? 5.001 9.587 7.665 1.00 81.56 81 PHE A N 1
ATOM 660 C CA . PHE A 1 81 ? 5.175 8.165 7.405 1.00 81.56 81 PHE A CA 1
ATOM 661 C C . PHE A 1 81 ? 4.465 7.289 8.444 1.00 81.56 81 PHE A C 1
ATOM 663 O O . PHE A 1 81 ? 4.226 6.109 8.182 1.00 81.56 81 PHE A O 1
ATOM 670 N N . ASP A 1 82 ? 4.050 7.865 9.576 1.00 84.56 82 ASP A N 1
ATOM 671 C CA . ASP A 1 82 ? 3.254 7.173 10.583 1.00 84.56 82 ASP A CA 1
ATOM 672 C C . ASP A 1 82 ? 1.786 7.097 10.133 1.00 84.56 82 ASP A C 1
ATOM 674 O O . ASP A 1 82 ? 1.052 8.088 10.125 1.00 84.56 82 ASP A O 1
ATOM 678 N N . LEU A 1 83 ? 1.318 5.895 9.775 1.00 84.31 83 LEU A N 1
ATOM 679 C CA . LEU A 1 83 ? -0.080 5.671 9.366 1.00 84.31 83 LEU A CA 1
ATOM 680 C C . LEU A 1 83 ? -1.083 6.010 10.482 1.00 84.31 83 LEU A C 1
ATOM 682 O O . LEU A 1 83 ? -2.223 6.421 10.224 1.00 84.31 83 LEU A O 1
ATOM 686 N N . VAL A 1 84 ? -0.658 5.789 11.724 1.00 85.81 84 VAL A N 1
ATOM 687 C CA . VAL A 1 84 ? -1.380 6.046 12.968 1.00 85.81 84 VAL A CA 1
ATOM 688 C C . VAL A 1 84 ? -0.369 6.436 14.051 1.00 85.81 84 VAL A C 1
ATOM 690 O O . VAL A 1 84 ? 0.793 6.045 13.958 1.00 85.81 84 VAL A O 1
ATOM 693 N N . PRO A 1 85 ? -0.785 7.157 15.109 1.00 86.94 85 PRO A N 1
ATOM 694 C CA . PRO A 1 85 ? 0.106 7.464 16.222 1.00 86.94 85 PRO A CA 1
ATOM 695 C C . PRO A 1 85 ? 0.744 6.195 16.826 1.00 86.94 85 PRO A C 1
ATOM 697 O O . PRO A 1 85 ? 0.034 5.200 17.012 1.00 86.94 85 PRO A O 1
ATOM 700 N N . PRO A 1 86 ? 2.029 6.222 17.231 1.00 85.00 86 PRO A N 1
ATOM 701 C CA . PRO A 1 86 ? 2.733 5.041 17.746 1.00 85.00 86 PRO A CA 1
ATOM 702 C C . PRO A 1 86 ? 2.079 4.380 18.969 1.00 85.00 86 PRO A C 1
ATOM 704 O O . PRO A 1 86 ? 2.144 3.164 19.146 1.00 85.00 86 PRO A O 1
ATOM 707 N N . SER A 1 87 ? 1.410 5.163 19.817 1.00 83.81 87 SER A N 1
ATOM 708 C CA . SER A 1 87 ? 0.634 4.648 20.952 1.00 83.81 87 SER A CA 1
ATOM 709 C C . SER A 1 87 ? -0.574 3.816 20.507 1.00 83.81 87 SER A C 1
ATOM 711 O O . SER A 1 87 ? -0.893 2.799 21.125 1.00 83.81 87 SER A O 1
ATOM 713 N N . PHE A 1 88 ? -1.229 4.219 19.414 1.00 86.38 88 PHE A N 1
ATOM 714 C CA . PHE A 1 88 ? -2.339 3.484 18.820 1.00 86.38 88 PHE A CA 1
ATOM 715 C C . PHE A 1 88 ? -1.848 2.212 18.121 1.00 86.38 88 PHE A C 1
ATOM 717 O O . PHE A 1 88 ? -2.447 1.158 18.318 1.00 86.38 88 PHE A O 1
ATOM 724 N N . GLU A 1 89 ? -0.740 2.291 17.376 1.00 87.88 89 GLU A N 1
ATOM 725 C CA . GLU A 1 89 ? -0.087 1.153 16.707 1.00 87.88 89 GLU A CA 1
ATOM 726 C C . GLU A 1 89 ? 0.157 -0.010 17.678 1.00 87.88 89 GLU A C 1
ATOM 728 O O . GLU A 1 89 ? -0.276 -1.136 17.444 1.00 87.88 89 GLU A O 1
ATOM 733 N N . GLN A 1 90 ? 0.785 0.271 18.824 1.00 88.19 90 GLN A N 1
ATOM 734 C CA . GLN A 1 90 ? 1.100 -0.748 19.830 1.00 88.19 90 GLN A CA 1
ATOM 735 C C . GLN A 1 90 ? -0.159 -1.442 20.361 1.00 88.19 90 GLN A C 1
ATOM 737 O O . GLN A 1 90 ? -0.184 -2.665 20.532 1.00 88.19 90 GLN A O 1
ATOM 742 N N . ARG A 1 91 ? -1.227 -0.671 20.596 1.00 86.12 91 ARG A N 1
ATOM 743 C CA . ARG A 1 91 ? -2.507 -1.199 21.078 1.00 86.12 91 ARG A CA 1
ATOM 744 C C . ARG A 1 91 ? -3.214 -2.008 19.994 1.00 86.12 91 ARG A C 1
ATOM 746 O O . ARG A 1 91 ? -3.692 -3.103 20.279 1.00 86.12 91 ARG A O 1
ATOM 753 N N . ALA A 1 92 ? -3.230 -1.516 18.756 1.00 88.25 92 ALA A N 1
ATOM 754 C CA . ALA A 1 92 ? -3.792 -2.221 17.608 1.00 88.25 92 ALA A CA 1
ATOM 755 C C . ALA A 1 92 ? -3.090 -3.561 17.388 1.00 88.25 92 ALA A C 1
ATOM 757 O O . ALA A 1 92 ? -3.760 -4.588 17.305 1.00 88.25 92 ALA A O 1
ATOM 758 N N . GLN A 1 93 ? -1.758 -3.573 17.414 1.00 90.75 93 GLN A N 1
ATOM 759 C CA . GLN A 1 93 ? -0.958 -4.781 17.253 1.00 90.75 93 GLN A CA 1
ATOM 760 C C . GLN A 1 93 ? -1.218 -5.803 18.367 1.00 90.75 93 GLN A C 1
ATOM 762 O O . GLN A 1 93 ? -1.357 -6.998 18.092 1.00 90.75 93 GLN A O 1
ATOM 767 N N . TYR A 1 94 ? -1.322 -5.355 19.621 1.00 90.00 94 TYR A N 1
ATOM 768 C CA . TYR A 1 94 ? -1.656 -6.228 20.748 1.00 90.00 94 TYR A CA 1
ATOM 769 C C . TYR A 1 94 ? -3.033 -6.887 20.572 1.00 90.00 94 TYR A C 1
ATOM 771 O O . TYR A 1 94 ? -3.159 -8.106 20.708 1.00 90.00 94 TYR A O 1
ATOM 779 N N . LEU A 1 95 ? -4.055 -6.105 20.211 1.00 88.31 95 LEU A N 1
ATOM 780 C CA . LEU A 1 95 ? -5.413 -6.613 19.989 1.00 88.31 95 LEU A CA 1
ATOM 781 C C . LEU A 1 95 ? -5.508 -7.499 18.751 1.00 88.31 95 LEU A C 1
ATOM 783 O O . LEU A 1 95 ? -6.196 -8.513 18.755 1.00 88.31 95 LEU A O 1
ATOM 787 N N . TYR A 1 96 ? -4.783 -7.171 17.693 1.00 90.62 96 TYR A N 1
ATOM 788 C CA . TYR A 1 96 ? -4.729 -8.003 16.501 1.00 90.62 96 TYR A CA 1
ATOM 789 C C . TYR A 1 96 ? -4.078 -9.364 16.773 1.00 90.62 96 TYR A C 1
ATOM 791 O O . TYR A 1 96 ? -4.566 -10.403 16.320 1.00 90.62 96 TYR A O 1
ATOM 799 N N . THR A 1 97 ? -3.027 -9.366 17.595 1.00 90.75 97 THR A N 1
ATOM 800 C CA . THR A 1 97 ? -2.353 -10.590 18.038 1.00 90.75 97 THR A CA 1
ATOM 801 C C . THR A 1 97 ? -3.262 -11.430 18.934 1.00 90.75 97 THR A C 1
ATOM 803 O O . THR A 1 97 ? -3.301 -12.651 18.784 1.00 90.75 97 THR A O 1
ATOM 806 N N . SER A 1 98 ? -4.045 -10.808 19.824 1.00 88.25 98 SER A N 1
ATOM 807 C CA . SER A 1 98 ? -5.001 -11.528 20.679 1.00 88.25 98 SER A CA 1
ATOM 808 C C . SER A 1 98 ? -6.160 -12.152 19.892 1.00 88.25 98 SER A C 1
ATOM 810 O O . SER A 1 98 ? -6.676 -13.196 20.286 1.00 88.25 98 SER A O 1
ATOM 812 N N . LEU A 1 99 ? -6.512 -11.580 18.736 1.00 86.75 99 LEU A N 1
ATOM 813 C CA . LEU A 1 99 ? -7.450 -12.162 17.770 1.00 86.75 99 LEU A CA 1
ATOM 814 C C . LEU A 1 99 ? -6.848 -13.308 16.934 1.00 86.75 99 LEU A C 1
ATOM 816 O O . LEU A 1 99 ? -7.552 -13.901 16.117 1.00 86.75 99 LEU A O 1
ATOM 820 N N . GLY A 1 100 ? -5.568 -13.637 17.129 1.00 88.81 100 GLY A N 1
ATOM 821 C CA . GLY A 1 100 ? -4.894 -14.742 16.449 1.00 88.81 100 GLY A CA 1
ATOM 822 C C . GLY A 1 100 ? -4.325 -14.395 15.073 1.00 88.81 100 GLY A C 1
ATOM 823 O O . GLY A 1 100 ? -4.110 -15.307 14.280 1.00 88.81 100 GLY A O 1
ATOM 824 N N . ASN A 1 101 ? -4.068 -13.112 14.785 1.00 89.19 101 ASN A N 1
ATOM 825 C CA . ASN A 1 101 ? -3.527 -12.634 13.503 1.00 89.19 101 ASN A CA 1
ATOM 826 C C . ASN A 1 101 ? -4.334 -13.130 12.286 1.00 89.19 101 ASN A C 1
ATOM 828 O O . ASN A 1 101 ? -3.794 -13.831 11.422 1.00 89.19 101 ASN A O 1
ATOM 832 N N . PRO A 1 102 ? -5.635 -12.802 12.211 1.00 88.94 102 PRO A N 1
ATOM 833 C CA . PRO A 1 102 ? -6.490 -13.278 11.131 1.00 88.94 102 PRO A CA 1
ATOM 834 C C . PRO A 1 102 ? -5.976 -12.799 9.768 1.00 88.94 102 PRO A C 1
ATOM 836 O O . PRO A 1 102 ? -5.579 -11.653 9.613 1.00 88.94 102 PRO A O 1
ATOM 839 N N . GLN A 1 103 ? -6.003 -13.650 8.742 1.00 87.88 103 GLN A N 1
ATOM 840 C CA . GLN A 1 103 ? -5.588 -13.219 7.406 1.00 87.88 103 GLN A CA 1
ATOM 841 C C . GLN A 1 103 ? -6.596 -12.210 6.825 1.00 87.88 103 GLN A C 1
ATOM 843 O O . GLN A 1 103 ? -7.795 -12.496 6.731 1.00 87.88 103 GLN A O 1
ATOM 848 N N . VAL A 1 104 ? -6.104 -11.050 6.384 1.00 89.06 104 VAL A N 1
ATOM 849 C CA . VAL A 1 104 ? -6.913 -10.005 5.741 1.00 89.06 104 VAL A CA 1
ATOM 850 C C . VAL A 1 104 ? -6.985 -10.256 4.234 1.00 89.06 104 VAL A C 1
ATOM 852 O O . VAL A 1 104 ? -5.970 -10.409 3.560 1.00 89.06 104 VAL A O 1
ATOM 855 N N . SER A 1 105 ? -8.203 -10.317 3.713 1.00 90.38 105 SER A N 1
ATOM 856 C CA . SER A 1 105 ? -8.553 -10.468 2.298 1.00 90.38 105 SER A CA 1
ATOM 857 C C . SER A 1 105 ? -9.798 -9.630 2.011 1.00 90.38 105 SER A C 1
ATOM 859 O O . SER A 1 105 ? -10.444 -9.185 2.958 1.00 90.38 105 SER A O 1
ATOM 861 N N . SER A 1 106 ? -10.197 -9.456 0.748 1.00 87.56 106 SER A N 1
ATOM 862 C CA . SER A 1 106 ? -11.437 -8.731 0.411 1.00 87.56 106 SER A CA 1
ATOM 863 C C . SER A 1 106 ? -12.667 -9.242 1.168 1.00 87.56 106 SER A C 1
ATOM 865 O O . SER A 1 106 ? -13.525 -8.450 1.554 1.00 87.56 106 SER A O 1
ATOM 867 N N . ASP A 1 107 ? -12.724 -10.552 1.414 1.00 89.88 107 ASP A N 1
ATOM 868 C CA . ASP A 1 107 ? -13.883 -11.220 2.007 1.00 89.88 107 ASP A CA 1
ATOM 869 C C . ASP A 1 107 ? -13.831 -11.206 3.541 1.00 89.88 107 ASP A C 1
ATOM 871 O O . ASP A 1 107 ? -14.865 -11.153 4.208 1.00 89.88 107 ASP A O 1
ATOM 875 N N . SER A 1 108 ? -12.625 -11.230 4.121 1.00 91.19 108 SER A N 1
ATOM 876 C CA . SER A 1 108 ? -12.418 -11.209 5.574 1.00 91.19 108 SER A CA 1
ATOM 877 C C . SER A 1 108 ? -12.203 -9.808 6.146 1.00 91.19 108 SER A C 1
ATOM 879 O O . SER A 1 108 ? -12.344 -9.631 7.356 1.00 91.19 108 SER A O 1
ATOM 881 N N . PHE A 1 109 ? -11.906 -8.808 5.309 1.00 91.44 109 PHE A N 1
ATOM 882 C CA . PHE A 1 109 ? -11.514 -7.460 5.728 1.00 91.44 109 PHE A CA 1
ATOM 883 C C . PHE A 1 109 ? -12.516 -6.835 6.699 1.00 91.44 109 PHE A C 1
ATOM 885 O O . PHE A 1 109 ? -12.149 -6.448 7.807 1.00 91.44 109 PHE A O 1
ATOM 892 N N . TRP A 1 110 ? -13.794 -6.787 6.317 1.00 92.38 110 TRP A N 1
ATOM 893 C CA . TRP A 1 110 ? -14.825 -6.165 7.147 1.00 92.38 110 TRP A CA 1
ATOM 894 C C . TRP A 1 110 ? -15.051 -6.909 8.462 1.00 92.38 110 TRP A C 1
ATOM 896 O O . TRP A 1 110 ? -15.258 -6.266 9.488 1.00 92.38 110 TRP A O 1
ATOM 906 N N . ASN A 1 111 ? -14.946 -8.239 8.455 1.00 91.69 111 ASN A N 1
ATOM 907 C CA . ASN A 1 111 ? -15.082 -9.044 9.667 1.00 91.69 111 ASN A CA 1
ATOM 908 C C . ASN A 1 111 ? -13.934 -8.755 10.642 1.00 91.69 111 ASN A C 1
ATOM 910 O O . ASN A 1 111 ? -14.175 -8.475 11.813 1.00 91.69 111 ASN A O 1
ATOM 914 N N . VAL A 1 112 ? -12.691 -8.749 10.152 1.00 90.81 112 VAL A N 1
ATOM 915 C CA . VAL A 1 112 ? -11.505 -8.429 10.960 1.00 90.81 112 VAL A CA 1
ATOM 916 C C . VAL A 1 112 ? -11.574 -6.996 11.487 1.00 90.81 112 VAL A C 1
ATOM 918 O O . VAL A 1 112 ? -11.320 -6.761 12.668 1.00 90.81 112 VAL A O 1
ATOM 921 N N . TYR A 1 113 ? -11.992 -6.048 10.646 1.00 91.06 113 TYR A N 1
ATOM 922 C CA . TYR A 1 113 ? -12.218 -4.662 11.043 1.00 91.06 113 TYR A CA 1
ATOM 923 C C . TYR A 1 113 ? -13.242 -4.550 12.177 1.00 91.06 113 TYR A C 1
ATOM 925 O O . TYR A 1 113 ? -12.977 -3.888 13.178 1.00 91.06 113 TYR A O 1
ATOM 933 N N . GLN A 1 114 ? -14.395 -5.211 12.051 1.00 89.62 114 GLN A N 1
ATOM 934 C CA . GLN A 1 114 ? -15.436 -5.191 13.079 1.00 89.62 114 GLN A CA 1
ATOM 935 C C . GLN A 1 114 ? -14.975 -5.849 14.382 1.00 89.62 114 GLN A C 1
ATOM 937 O O . GLN A 1 114 ? -15.263 -5.319 15.452 1.00 89.62 114 GLN A O 1
ATOM 942 N N . MET A 1 115 ? -14.231 -6.956 14.310 1.00 89.50 115 MET A N 1
ATOM 943 C CA . MET A 1 115 ? -13.672 -7.623 15.490 1.00 89.50 115 MET A CA 1
ATOM 944 C C . MET A 1 115 ? -12.677 -6.726 16.230 1.00 89.50 115 MET A C 1
ATOM 946 O O . MET A 1 115 ? -12.778 -6.578 17.446 1.00 89.50 115 MET A O 1
ATOM 950 N N . LEU A 1 116 ? -11.755 -6.083 15.507 1.00 88.44 116 LEU A N 1
ATOM 951 C CA . LEU A 1 116 ? -10.829 -5.111 16.092 1.00 88.44 116 LEU A CA 1
ATOM 952 C C . LEU A 1 116 ? -11.576 -3.922 16.685 1.00 88.44 116 LEU A C 1
ATOM 954 O O . LEU A 1 116 ? -11.322 -3.547 17.824 1.00 88.44 116 LEU A O 1
ATOM 958 N N . LEU A 1 117 ? -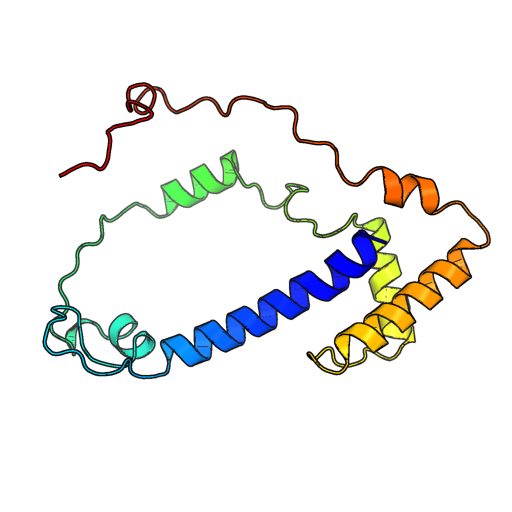12.522 -3.347 15.942 1.00 88.56 117 LEU A N 1
ATOM 959 C CA . LEU A 1 117 ? -13.299 -2.202 16.403 1.00 88.56 117 LEU A CA 1
ATOM 960 C C . LEU A 1 117 ? -14.083 -2.531 17.678 1.00 88.56 117 LEU A C 1
ATOM 962 O O . LEU A 1 117 ? -14.114 -1.711 18.589 1.00 88.56 117 LEU A O 1
ATOM 966 N N . ALA A 1 118 ? -14.675 -3.723 17.765 1.00 86.81 118 ALA A N 1
ATOM 967 C CA . ALA A 1 118 ? -15.370 -4.182 18.9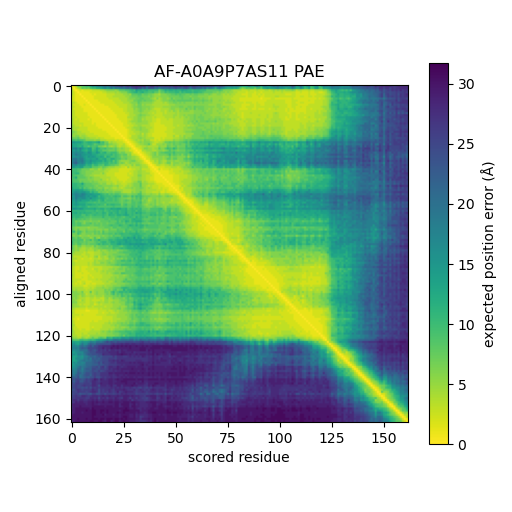62 1.00 86.81 118 ALA A CA 1
ATOM 968 C C . ALA A 1 118 ? -14.419 -4.320 20.159 1.00 86.81 118 ALA A C 1
ATOM 970 O O . ALA A 1 118 ? -14.779 -3.901 21.255 1.00 86.81 118 ALA A O 1
ATOM 971 N N . GLN A 1 119 ? -13.206 -4.846 19.954 1.00 86.00 119 GLN A N 1
ATOM 972 C CA . GLN A 1 119 ? -12.187 -4.929 21.007 1.00 86.00 119 GLN A CA 1
ATOM 973 C C . GLN A 1 119 ? -11.754 -3.545 21.486 1.00 86.00 119 GLN A C 1
ATOM 975 O O . GLN A 1 119 ? -11.681 -3.315 22.687 1.00 86.00 119 GLN A O 1
ATOM 980 N N . PHE A 1 120 ? -11.533 -2.603 20.567 1.00 84.25 120 PHE A N 1
ATOM 981 C CA . PHE A 1 120 ? -11.272 -1.217 20.939 1.00 84.25 120 PHE A CA 1
ATOM 982 C C . PHE A 1 120 ? -12.441 -0.661 21.757 1.00 84.25 120 PHE A C 1
ATOM 984 O O . PHE A 1 120 ? -12.256 -0.336 22.919 1.00 84.25 120 PHE A O 1
ATOM 991 N N . LEU A 1 121 ? -13.669 -0.668 21.237 1.00 82.62 121 LEU A N 1
ATOM 992 C CA . LEU A 1 121 ? -14.836 -0.149 21.964 1.00 82.62 121 LEU A CA 1
ATOM 993 C C . LEU A 1 121 ? -15.054 -0.804 23.342 1.00 82.62 121 LEU A C 1
ATOM 995 O O . LEU A 1 121 ? -15.499 -0.127 24.263 1.00 82.62 121 LEU A O 1
ATOM 999 N N . ALA A 1 122 ? -14.732 -2.090 23.500 1.00 80.56 122 ALA A N 1
ATOM 1000 C CA . ALA A 1 122 ? -14.866 -2.804 24.769 1.00 80.56 122 ALA A CA 1
ATOM 1001 C C . ALA A 1 122 ? -13.844 -2.364 25.830 1.00 80.56 122 ALA A C 1
ATOM 1003 O O . ALA A 1 122 ? -14.169 -2.365 27.013 1.00 80.56 122 ALA A O 1
ATOM 1004 N N . ILE A 1 123 ? -12.629 -1.983 25.428 1.00 71.56 123 ILE A N 1
ATOM 1005 C CA . ILE A 1 123 ? -11.581 -1.519 26.353 1.00 71.56 123 ILE A CA 1
ATOM 1006 C C . ILE A 1 123 ? -11.764 -0.026 26.675 1.00 71.56 123 ILE A C 1
ATOM 1008 O O . ILE A 1 123 ? -11.322 0.453 27.711 1.00 71.56 123 ILE A O 1
ATOM 1012 N N . GLU A 1 124 ? -12.434 0.715 25.795 1.00 60.25 124 GLU A N 1
ATOM 1013 C CA . GLU A 1 124 ? -12.557 2.179 25.855 1.00 60.25 124 GLU A CA 1
ATOM 1014 C C . GLU A 1 124 ? -13.893 2.618 26.486 1.00 60.25 124 GLU A C 1
ATOM 1016 O O . GLU A 1 124 ? -14.159 3.808 26.622 1.00 60.25 124 GLU A O 1
ATOM 1021 N N . GLY A 1 125 ? -14.726 1.666 26.930 1.00 54.16 125 GLY A N 1
ATOM 1022 C CA . GLY A 1 125 ? -15.873 1.933 27.806 1.00 54.16 125 GLY A CA 1
ATOM 1023 C C . GLY A 1 125 ? -15.486 2.504 29.181 1.00 54.16 125 GLY A C 1
ATOM 1024 O O . GLY A 1 125 ? -16.377 2.855 29.951 1.00 54.16 125 GLY A O 1
ATOM 1025 N N . GLU A 1 126 ? -14.183 2.604 29.473 1.00 52.12 126 GLU A N 1
ATOM 1026 C CA . GLU A 1 126 ? -13.622 3.172 30.703 1.00 52.12 126 GLU A CA 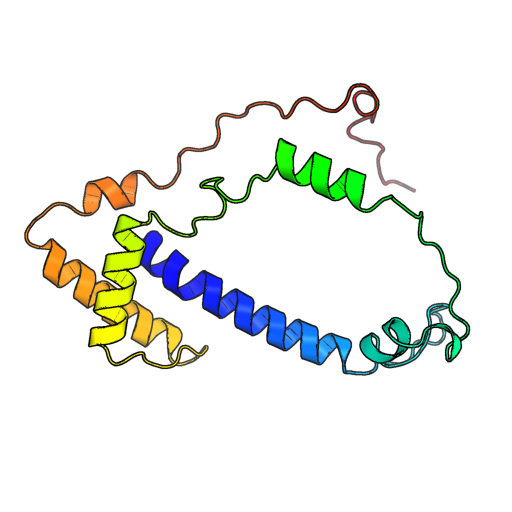1
ATOM 1027 C C . GLU A 1 126 ? -12.903 4.524 30.516 1.00 52.12 126 GLU A C 1
ATOM 1029 O O . GLU A 1 126 ? -12.794 5.242 31.499 1.00 52.12 126 GLU A O 1
ATOM 1034 N N . ASP A 1 127 ? -12.482 4.929 29.306 1.00 47.50 127 ASP A N 1
ATOM 1035 C CA . ASP A 1 127 ? -11.938 6.281 29.069 1.00 47.50 127 ASP A CA 1
ATOM 1036 C C . ASP A 1 127 ? -11.985 6.696 27.576 1.00 47.50 127 ASP A C 1
ATOM 1038 O O . ASP A 1 127 ? -11.335 6.131 26.700 1.00 47.50 127 ASP A O 1
ATOM 1042 N N . ASP A 1 128 ? -12.813 7.709 27.329 1.00 52.31 128 ASP A N 1
ATOM 1043 C CA . ASP A 1 128 ? -12.911 8.685 26.232 1.00 52.31 128 ASP A CA 1
ATOM 1044 C C . ASP A 1 128 ? -11.991 8.570 24.980 1.00 52.31 128 ASP A C 1
ATOM 1046 O O . ASP A 1 128 ? -11.119 9.403 24.720 1.00 52.31 128 ASP A O 1
ATOM 1050 N N . LEU A 1 129 ? -12.272 7.615 24.083 1.00 51.25 129 LEU A N 1
ATOM 1051 C CA . LEU A 1 129 ? -11.743 7.615 22.701 1.00 51.25 129 LEU A CA 1
ATOM 1052 C C . LEU A 1 129 ? -12.286 8.720 21.804 1.00 51.25 129 LEU A C 1
ATOM 1054 O O . LEU A 1 129 ? -11.762 8.962 20.708 1.00 51.25 129 LEU A O 1
ATOM 1058 N N . THR A 1 130 ? -13.409 9.307 22.193 1.00 50.81 130 THR A N 1
ATOM 1059 C CA . THR A 1 130 ? -14.169 10.213 21.341 1.00 50.81 130 THR A CA 1
ATOM 1060 C C . THR A 1 130 ? -13.346 11.445 20.977 1.00 50.81 130 THR A C 1
ATOM 1062 O O . THR A 1 130 ? -13.431 11.902 19.839 1.00 50.81 130 THR A O 1
ATOM 1065 N N . VAL A 1 131 ? -12.456 11.882 21.873 1.00 51.44 131 VAL A N 1
ATOM 1066 C CA . VAL A 1 131 ? -11.579 13.048 21.687 1.00 51.44 131 VAL A CA 1
ATOM 1067 C C . VAL A 1 131 ? -10.409 12.776 20.726 1.00 51.44 131 VAL A C 1
ATOM 1069 O O . VAL A 1 131 ? -10.135 13.596 19.850 1.00 51.44 131 VAL A O 1
ATOM 1072 N N . LEU A 1 132 ? -9.751 11.611 20.805 1.00 49.47 132 LEU A N 1
ATOM 1073 C CA . LEU A 1 132 ? -8.643 11.257 19.894 1.00 49.47 132 LEU A CA 1
ATOM 1074 C C . LEU A 1 132 ? -9.127 10.940 18.472 1.00 49.47 132 LEU A C 1
ATOM 1076 O O . LEU A 1 132 ? -8.410 11.155 17.495 1.00 49.47 132 LEU A O 1
ATOM 1080 N N . LEU A 1 133 ? -10.356 10.436 18.341 1.00 50.06 133 LEU A N 1
ATOM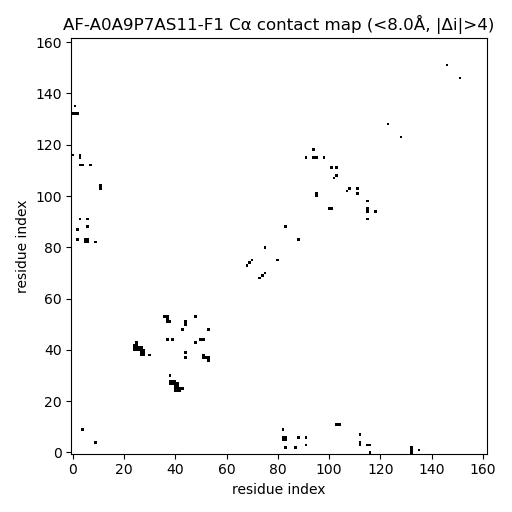 1081 C CA . LEU A 1 133 ? -10.961 10.100 17.055 1.00 50.06 133 LEU A CA 1
ATOM 1082 C C . LEU A 1 133 ? -11.546 11.314 16.319 1.00 50.06 133 LEU A C 1
ATOM 1084 O O . LEU A 1 133 ? -11.683 11.242 15.097 1.00 50.06 133 LEU A O 1
ATOM 1088 N N . SER A 1 134 ? -11.879 12.399 17.029 1.00 48.81 134 SER A N 1
ATOM 1089 C CA . SER A 1 134 ? -12.401 13.643 16.446 1.00 48.81 134 SER A CA 1
ATOM 1090 C C . SER A 1 134 ? -11.317 14.636 16.020 1.00 48.81 134 SER A C 1
ATOM 1092 O O . SER A 1 134 ? -11.603 15.528 15.231 1.00 48.81 134 SER A O 1
ATOM 1094 N N . GLN A 1 135 ? -10.077 14.491 16.500 1.00 47.75 135 GLN A N 1
ATOM 1095 C CA . GLN A 1 135 ? -8.959 15.389 16.159 1.00 47.75 135 GLN A CA 1
ATOM 1096 C C . GLN A 1 135 ? -8.260 15.049 14.828 1.00 47.75 135 GLN A C 1
ATOM 1098 O O . GLN A 1 135 ? -7.315 15.717 14.426 1.00 47.75 135 GLN A O 1
ATOM 1103 N N . GLY A 1 136 ? -8.707 14.008 14.124 1.00 46.41 136 GLY A N 1
ATOM 1104 C CA . GLY A 1 136 ? -8.021 13.455 12.956 1.00 46.41 136 GLY A CA 1
ATOM 1105 C C . GLY A 1 136 ? -8.372 14.070 11.599 1.00 46.41 136 GLY A C 1
ATOM 1106 O O . GLY A 1 136 ? -8.516 13.287 10.664 1.00 46.41 136 GLY A O 1
ATOM 1107 N N . VAL A 1 137 ? -8.511 15.397 11.493 1.00 46.59 137 VAL A N 1
ATOM 1108 C CA . VAL A 1 137 ? -8.239 16.213 10.287 1.00 46.59 137 VAL A CA 1
ATOM 1109 C C . VAL A 1 137 ? -7.934 17.631 10.784 1.00 46.59 137 VAL A C 1
ATOM 1111 O O . VAL A 1 137 ? -8.828 18.465 10.897 1.00 46.59 137 VAL A O 1
ATOM 1114 N N . THR A 1 138 ? -6.677 17.921 11.118 1.00 40.34 138 THR A N 1
ATOM 1115 C CA . THR A 1 138 ? -6.191 19.280 10.873 1.00 40.34 138 THR A CA 1
ATOM 1116 C C . THR A 1 138 ? -6.116 19.364 9.358 1.00 40.34 138 THR A C 1
ATOM 1118 O O . THR A 1 138 ? -5.300 18.669 8.750 1.00 40.34 138 THR A O 1
ATOM 1121 N N . GLU A 1 139 ? -7.031 20.115 8.740 1.00 39.66 139 GLU A N 1
ATOM 1122 C CA . GLU A 1 139 ? -6.771 20.634 7.398 1.00 39.66 139 GLU A CA 1
ATOM 1123 C C . GLU A 1 139 ? -5.359 21.225 7.480 1.00 39.66 139 GLU A C 1
ATOM 1125 O O . GLU A 1 139 ? -5.107 21.986 8.426 1.00 39.66 139 GLU A O 1
ATOM 1130 N N . PRO A 1 140 ? -4.404 20.811 6.627 1.00 43.38 140 PRO A N 1
ATOM 1131 C CA . PRO A 1 140 ? -3.160 21.554 6.562 1.00 43.38 140 PRO A CA 1
ATOM 1132 C C . PRO A 1 140 ? -3.576 23.008 6.355 1.00 43.38 140 PRO A C 1
ATOM 1134 O O . PRO A 1 140 ? -4.416 23.286 5.493 1.00 43.38 140 PRO A O 1
ATOM 1137 N N . GLU A 1 141 ? -3.073 23.917 7.196 1.00 43.28 141 GLU A N 1
ATOM 1138 C CA . GLU A 1 141 ? -3.141 25.326 6.834 1.00 43.28 141 GLU A CA 1
ATOM 1139 C C . GLU A 1 141 ? -2.633 25.409 5.394 1.00 43.28 141 GLU A C 1
ATOM 1141 O O . GLU A 1 141 ? -1.706 24.681 5.024 1.00 43.28 141 GLU A O 1
ATOM 1146 N N . ASP A 1 142 ? -3.348 26.174 4.571 1.00 43.53 142 ASP A N 1
ATOM 1147 C CA . ASP A 1 142 ? -3.077 26.395 3.150 1.00 43.53 142 ASP A CA 1
ATOM 1148 C C . ASP A 1 142 ? -1.767 27.197 3.043 1.00 43.53 142 ASP A C 1
ATOM 1150 O O . ASP A 1 142 ? -1.733 28.354 2.632 1.00 43.53 142 ASP A O 1
ATOM 1154 N N . ASP A 1 143 ? -0.681 26.612 3.544 1.00 46.12 143 ASP A N 1
ATOM 1155 C CA . ASP A 1 143 ? 0.674 27.080 3.395 1.00 46.12 143 ASP A CA 1
ATOM 1156 C C . ASP A 1 143 ? 0.990 26.826 1.931 1.00 46.12 143 ASP A C 1
ATOM 1158 O O . ASP A 1 143 ? 1.399 25.731 1.530 1.00 46.12 143 ASP A O 1
ATOM 1162 N N . ASP A 1 144 ? 0.712 27.852 1.126 1.00 52.50 144 ASP A N 1
ATOM 1163 C CA . ASP A 1 144 ? 1.143 27.981 -0.253 1.00 52.50 144 ASP A CA 1
ATOM 1164 C C . ASP A 1 144 ? 2.577 27.449 -0.359 1.00 52.50 144 ASP A C 1
ATOM 1166 O O . ASP A 1 144 ? 3.541 28.100 0.056 1.00 52.50 144 ASP A O 1
ATOM 1170 N N . VAL A 1 145 ? 2.723 26.231 -0.889 1.00 55.97 145 VAL A N 1
ATOM 1171 C CA . VAL A 1 145 ? 4.031 25.614 -1.094 1.00 55.97 145 VAL A CA 1
ATOM 1172 C C . VAL A 1 145 ? 4.805 26.552 -2.010 1.00 55.97 145 VAL A C 1
ATOM 1174 O O . VAL A 1 145 ? 4.487 26.675 -3.196 1.00 55.97 145 VAL A O 1
ATOM 1177 N N . LEU A 1 146 ? 5.797 27.251 -1.452 1.00 55.31 146 LEU A N 1
ATOM 1178 C CA . LEU A 1 146 ? 6.603 28.216 -2.189 1.00 55.31 146 LEU A CA 1
ATOM 1179 C C . LEU A 1 146 ? 7.257 27.507 -3.376 1.00 55.31 146 LEU A C 1
ATOM 1181 O O . LEU A 1 146 ? 8.176 26.701 -3.223 1.00 55.31 146 LEU A O 1
ATOM 1185 N N . LEU A 1 147 ? 6.760 27.810 -4.575 1.00 54.28 147 LEU A N 1
ATOM 1186 C CA . LEU A 1 147 ? 7.321 27.299 -5.815 1.00 54.28 147 LEU A CA 1
ATOM 1187 C C . LEU A 1 147 ? 8.780 27.747 -5.926 1.00 54.28 147 LEU A C 1
ATOM 1189 O O . LEU A 1 147 ? 9.107 28.914 -5.676 1.00 54.28 147 LEU A O 1
ATOM 1193 N N . LEU A 1 148 ? 9.647 26.822 -6.352 1.00 60.66 148 LEU A N 1
ATOM 1194 C CA . LEU A 1 148 ? 11.032 27.133 -6.702 1.00 60.66 148 LEU A CA 1
ATOM 1195 C C . LEU A 1 148 ? 11.057 28.368 -7.626 1.00 60.66 148 LEU A C 1
ATOM 1197 O O . LEU A 1 148 ? 10.221 28.446 -8.530 1.00 60.66 148 LEU A O 1
ATOM 1201 N N . PRO A 1 149 ? 11.997 29.318 -7.453 1.00 55.8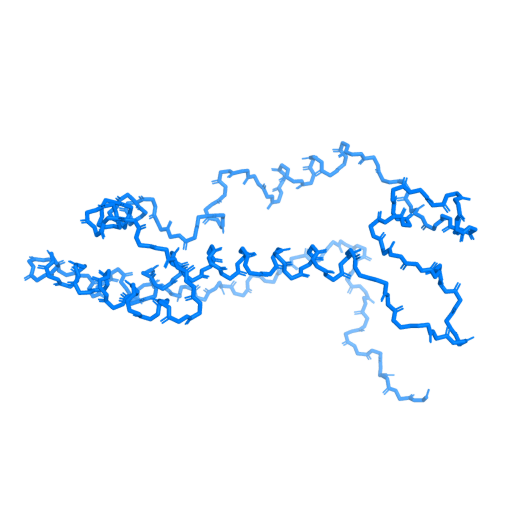4 149 PRO A N 1
ATOM 1202 C CA . PRO A 1 149 ? 12.003 30.589 -8.189 1.00 55.84 149 PRO A CA 1
ATOM 1203 C C . PRO A 1 149 ? 11.909 30.454 -9.717 1.00 55.84 149 PRO A C 1
ATOM 1205 O O . PRO A 1 149 ? 11.398 31.341 -10.387 1.00 55.84 149 PRO A O 1
ATOM 1208 N N . SER A 1 150 ? 12.362 29.329 -10.274 1.00 56.72 150 SER A N 1
ATOM 1209 C CA . SER A 1 150 ? 12.324 29.007 -11.705 1.00 56.72 150 SER A CA 1
ATOM 1210 C C . SER A 1 150 ? 10.988 28.446 -12.221 1.00 56.72 150 SER A C 1
ATOM 1212 O O . SER A 1 150 ? 10.870 28.187 -13.417 1.00 56.72 150 SER A O 1
ATOM 1214 N N . LEU A 1 151 ? 9.991 28.237 -11.355 1.00 53.47 151 LEU A N 1
ATOM 1215 C CA . LEU A 1 151 ? 8.682 27.649 -11.684 1.00 53.47 151 LEU A CA 1
ATOM 1216 C C . LEU A 1 151 ? 7.501 28.605 -11.438 1.00 53.47 151 LEU A C 1
ATOM 1218 O O . LEU A 1 151 ? 6.349 28.207 -11.604 1.00 53.47 151 LEU A O 1
ATOM 1222 N N . GLN A 1 152 ? 7.772 29.859 -11.067 1.00 56.16 152 GLN A N 1
ATOM 1223 C CA . GLN A 1 152 ? 6.749 30.864 -10.741 1.00 56.16 152 GLN A CA 1
ATOM 1224 C C . GLN A 1 152 ? 6.011 31.409 -11.979 1.00 56.16 152 GLN A C 1
ATOM 1226 O O . GLN A 1 152 ? 4.892 31.899 -11.857 1.00 56.16 152 GLN A O 1
ATOM 1231 N N . ASP A 1 153 ? 6.596 31.259 -13.171 1.00 56.62 153 ASP A N 1
ATOM 1232 C CA . ASP A 1 153 ? 6.093 31.855 -14.416 1.00 56.62 153 ASP A CA 1
ATOM 1233 C C . ASP A 1 153 ? 5.238 30.910 -15.276 1.00 56.62 153 ASP A C 1
ATOM 1235 O O . ASP A 1 153 ? 4.937 31.227 -16.428 1.00 56.62 153 ASP A O 1
ATOM 1239 N N . LEU A 1 154 ? 4.831 29.740 -14.771 1.00 52.81 154 LEU A N 1
ATOM 1240 C CA . LEU A 1 154 ? 3.929 28.873 -15.532 1.00 52.81 154 LEU A CA 1
ATOM 1241 C C . LEU A 1 154 ? 2.510 29.469 -15.514 1.00 52.81 154 LEU A C 1
ATOM 1243 O O . LEU A 1 154 ? 1.874 29.497 -14.456 1.00 52.81 154 LEU A O 1
ATOM 1247 N N . PRO A 1 155 ? 1.959 29.930 -16.656 1.00 49.72 155 PRO A N 1
ATOM 1248 C CA . PRO A 1 155 ? 0.591 30.415 -16.685 1.00 49.72 155 PRO A CA 1
ATOM 1249 C C . PRO A 1 155 ? -0.349 29.260 -16.331 1.00 49.72 155 PRO A C 1
ATOM 1251 O O . PRO A 1 155 ? -0.423 28.255 -17.037 1.00 49.72 155 PRO A O 1
ATOM 1254 N N . ARG A 1 156 ? -1.096 29.433 -15.235 1.00 48.34 156 ARG A N 1
ATOM 1255 C CA . ARG A 1 156 ? -1.994 28.443 -14.607 1.00 48.34 156 ARG A CA 1
ATOM 1256 C C . ARG A 1 156 ? -3.112 27.913 -15.525 1.00 48.34 156 ARG A C 1
ATOM 1258 O O . ARG A 1 156 ? -3.857 27.043 -15.107 1.00 48.34 156 ARG A O 1
ATOM 1265 N N . ASN A 1 157 ? -3.240 28.413 -16.756 1.00 51.28 157 ASN A N 1
ATOM 1266 C CA . ASN A 1 157 ? -4.222 27.986 -17.753 1.00 51.28 157 ASN A CA 1
ATOM 1267 C C . ASN A 1 157 ? -3.728 28.307 -19.179 1.00 51.28 157 ASN A C 1
ATOM 1269 O O . ASN A 1 157 ? -4.129 29.310 -19.769 1.00 51.28 157 ASN A O 1
ATOM 1273 N N . ALA A 1 158 ? -2.879 27.459 -19.762 1.00 40.00 158 ALA A N 1
ATOM 1274 C CA . ALA A 1 158 ? -2.774 27.384 -21.220 1.00 40.00 158 ALA A CA 1
ATOM 1275 C C . ALA A 1 158 ? -3.884 26.442 -21.707 1.00 40.00 158 ALA A C 1
ATOM 1277 O O . ALA A 1 158 ? -3.802 25.227 -21.539 1.00 40.00 158 ALA A O 1
ATOM 1278 N N . GLY A 1 159 ? -4.971 27.029 -22.212 1.00 40.09 159 GLY A N 1
ATOM 1279 C CA . GLY A 1 159 ? -6.167 26.313 -22.640 1.00 40.09 159 GLY A CA 1
ATOM 1280 C C . GLY A 1 159 ? -5.867 25.199 -23.643 1.00 40.09 159 GLY A C 1
ATOM 1281 O O . GLY A 1 159 ? -5.329 25.441 -24.720 1.00 40.09 159 GLY A O 1
ATOM 1282 N N . LEU A 1 160 ? -6.284 23.981 -23.299 1.00 41.94 160 LEU A N 1
ATOM 1283 C CA . LEU A 1 160 ? -6.496 22.902 -24.257 1.00 41.94 160 LEU A CA 1
ATOM 1284 C C . LEU A 1 160 ? -7.760 23.220 -25.068 1.00 41.94 160 LEU A C 1
ATOM 1286 O O . LEU A 1 160 ? -8.858 22.801 -24.708 1.00 41.94 160 LEU A O 1
ATOM 1290 N N . VAL A 1 161 ? -7.607 23.988 -26.146 1.00 36.44 161 VAL A N 1
ATOM 1291 C CA . VAL A 1 161 ? -8.569 24.050 -27.255 1.00 36.44 161 VAL A CA 1
ATOM 1292 C C . VAL A 1 161 ? -7.772 24.121 -28.557 1.00 36.44 161 VAL A C 1
ATOM 1294 O O . VAL A 1 161 ? -7.052 25.094 -28.778 1.00 36.44 161 VAL A O 1
ATOM 1297 N N . GLY A 1 162 ? -7.926 23.099 -29.404 1.00 35.81 162 GLY A N 1
ATOM 1298 C CA . GLY A 1 162 ? -7.361 23.021 -30.754 1.00 35.81 162 GLY A CA 1
ATOM 1299 C C . GLY A 1 162 ? -6.874 21.628 -31.102 1.00 35.81 162 GLY A C 1
ATOM 1300 O O . GLY A 1 162 ? -5.649 21.418 -31.000 1.00 35.81 162 GLY A O 1
#

pLDDT: mean 77.59, std 17.02, range [35.81, 94.38]

Sequence (162 aa):
TSYVFRWLAIPWLQAELDAWAHRRNHNAPRRDKNKILPHGIPAIIRAKPHEFNSLDFKVPVPSALFDEVEAIYAPSDHPVFDLVPPSFEQRAQYLYTSLGNPQVSSDSFWNVYQMLLAQFLAIEGEDDLTVLLSQGVTEPEDDDVLLLPSLQDLPRNAGLVG

Organism: NCBI:txid116603

Radius of gyration: 23.42 Å; Cα contacts (8 Å, |Δi|>4): 69; chains: 1; bounding box: 39×47×65 Å

Solvent-accessible surface area (backbone atoms only — not comparable to full-atom values): 10412 Å² total; per-residue (Å²): 105,62,57,70,46,43,62,56,47,50,61,52,50,48,53,52,49,50,54,46,51,53,52,58,32,66,38,60,66,84,88,57,94,87,57,89,63,72,84,56,30,51,53,55,45,71,76,42,38,84,83,50,80,57,82,87,82,79,78,91,70,65,65,68,58,52,55,53,50,37,60,73,78,55,42,91,85,43,74,85,76,49,80,50,61,71,75,54,48,57,52,50,52,52,54,42,52,75,68,64,61,71,78,79,44,93,85,39,37,65,58,54,51,50,54,52,50,50,53,51,57,66,67,37,77,80,57,78,56,66,63,72,50,68,61,77,72,74,73,74,75,88,68,75,75,80,65,57,87,92,60,69,81,64,71,95,72,78,75,94,76,135

Mean predicted aligned error: 13.5 Å